Protein AF-A0A356KJ25-F1 (afdb_monomer_lite)

Foldseek 3Di:
DDDDDPPPVVVVVVVVVVVVVVVVVDDDDDDDDDDDDDDDPPPDPVVVLVVVLVVLLVVLVVLLVVLVVVLVVLLVVLQVCLVPPPDPVVCSVVSNVVSNVVSVVSNVVSVVVSVVSVVVSVVVVVVVVVVVVVVVVVVVVVVVVVVVVVVD

Secondary structure (DSSP, 8-state):
-PPPP---HHHHHHHHHHHHHHHH-------------PPP---SHHHHHHHHHHHHHHHHHHHHHHHHHHHHHHHHHHHHHHHHS---TTHHHHHHHHHHHHHHHHHHHHHHHHHHHHHHHHHHHHHHHHHHHHHHHHHHHHHHHHHHHTT-

Radius of gyration: 28.83 Å; chains: 1; bounding box: 60×36×88 Å

Structure (mmCIF, N/CA/C/O backbone):
data_AF-A0A356KJ25-F1
#
_entry.id   AF-A0A356KJ25-F1
#
loop_
_atom_site.group_PDB
_atom_site.id
_atom_site.type_symbol
_atom_site.label_atom_id
_atom_site.label_alt_id
_atom_site.label_comp_id
_atom_site.label_asym_id
_atom_site.label_entity_id
_atom_site.label_seq_id
_atom_site.pdbx_PDB_ins_code
_atom_site.Cartn_x
_atom_site.Cartn_y
_atom_site.Cartn_z
_atom_site.occupancy
_atom_site.B_iso_or_equiv
_atom_site.auth_seq_id
_atom_site.auth_comp_id
_atom_site.auth_asym_id
_atom_site.auth_atom_id
_atom_site.pdbx_PDB_model_num
ATOM 1 N N . MET A 1 1 ? -23.097 24.209 -6.691 1.00 39.31 1 MET A N 1
ATOM 2 C CA . MET A 1 1 ? -22.924 22.743 -6.696 1.00 39.31 1 MET A CA 1
ATOM 3 C C . MET A 1 1 ? -22.414 22.361 -8.077 1.00 39.31 1 MET A C 1
ATOM 5 O O . MET A 1 1 ? -23.190 22.430 -9.017 1.00 39.31 1 MET A O 1
ATOM 9 N N . LEU A 1 2 ? -21.109 22.105 -8.223 1.00 50.09 2 LEU A N 1
ATOM 10 C CA . LEU A 1 2 ? -20.539 21.584 -9.469 1.00 50.09 2 LEU A CA 1
ATOM 11 C C . LEU A 1 2 ? -20.652 20.058 -9.429 1.00 50.09 2 LEU A C 1
ATOM 13 O O . LEU A 1 2 ? -20.080 19.427 -8.544 1.00 50.09 2 LEU A O 1
ATOM 17 N N . VAL A 1 3 ? -21.432 19.500 -10.349 1.00 51.94 3 VAL A N 1
ATOM 18 C CA . VAL A 1 3 ? -21.552 18.056 -10.569 1.00 51.94 3 VAL A CA 1
ATOM 19 C C . VAL A 1 3 ? -20.304 17.613 -11.347 1.00 51.94 3 VAL A C 1
ATOM 21 O O . VAL A 1 3 ? -20.049 18.184 -12.409 1.00 51.94 3 VAL A O 1
ATOM 24 N N . PRO A 1 4 ? -19.479 16.685 -10.829 1.00 58.31 4 PRO A N 1
ATOM 25 C CA . PRO A 1 4 ? -18.339 16.164 -11.576 1.00 58.31 4 PRO A CA 1
ATOM 26 C C . PRO A 1 4 ? -18.836 15.340 -12.777 1.00 58.31 4 PRO A C 1
ATOM 28 O O . PRO A 1 4 ? -19.841 14.641 -12.641 1.00 58.31 4 PRO A O 1
ATOM 31 N N . PRO A 1 5 ? -18.176 15.420 -13.947 1.00 62.47 5 PRO A N 1
ATOM 32 C CA . PRO A 1 5 ? -18.555 14.616 -15.100 1.00 62.47 5 PRO A CA 1
ATOM 33 C C . PRO A 1 5 ? -18.305 13.139 -14.785 1.00 62.47 5 PRO A C 1
ATOM 35 O O . PRO A 1 5 ? -17.181 12.754 -14.459 1.00 62.47 5 PRO A O 1
ATOM 38 N N . GLU A 1 6 ? -19.359 12.327 -14.859 1.00 61.47 6 GLU A N 1
ATOM 39 C CA . GLU A 1 6 ? -19.251 10.870 -14.902 1.00 61.47 6 GLU A CA 1
ATOM 40 C C . GLU A 1 6 ? -18.436 10.516 -16.147 1.00 61.47 6 GLU A C 1
ATOM 42 O O . GLU A 1 6 ? -18.896 10.657 -17.279 1.00 61.47 6 GLU A O 1
ATOM 47 N N . ILE A 1 7 ? -17.172 10.155 -15.935 1.00 63.75 7 ILE A N 1
ATOM 48 C CA . ILE A 1 7 ? -16.336 9.596 -16.990 1.00 63.75 7 ILE A CA 1
ATOM 49 C C . ILE A 1 7 ? -16.891 8.201 -17.245 1.00 63.75 7 ILE A C 1
ATOM 51 O O . ILE A 1 7 ? -16.804 7.324 -16.387 1.00 63.75 7 ILE A O 1
ATOM 55 N N . ASP A 1 8 ? -17.515 8.052 -18.406 1.00 67.06 8 ASP A N 1
ATOM 56 C CA . ASP A 1 8 ? -18.241 6.867 -18.836 1.00 67.06 8 ASP A CA 1
ATOM 57 C C . ASP A 1 8 ? -17.265 5.677 -18.898 1.00 67.06 8 ASP A C 1
ATOM 59 O O . ASP A 1 8 ? -16.449 5.545 -19.816 1.00 67.06 8 ASP A O 1
ATOM 63 N N . GLU A 1 9 ? -17.285 4.814 -17.876 1.00 73.12 9 GLU A N 1
ATOM 64 C CA . GLU A 1 9 ? -16.344 3.690 -17.728 1.00 73.12 9 GLU A CA 1
ATOM 65 C C . GLU A 1 9 ? -16.348 2.773 -18.966 1.00 73.12 9 GLU A C 1
ATOM 67 O O . GLU A 1 9 ? -15.321 2.191 -19.328 1.00 73.12 9 GLU A O 1
ATOM 72 N N . GLN A 1 10 ? -17.473 2.737 -19.690 1.00 71.25 10 GLN A N 1
ATOM 73 C CA . GLN A 1 10 ? -17.619 2.007 -20.948 1.00 71.25 10 GLN A CA 1
ATOM 74 C C . GLN A 1 10 ? -16.719 2.523 -22.076 1.00 71.25 10 GLN A C 1
ATOM 76 O O . GLN A 1 10 ? -16.320 1.744 -22.947 1.00 71.25 10 GLN A O 1
ATOM 81 N N . GLU A 1 11 ? -16.402 3.816 -22.106 1.00 76.44 11 GLU A N 1
ATOM 82 C CA . GLU A 1 11 ? -15.577 4.402 -23.161 1.00 76.44 11 GLU A CA 1
ATOM 83 C C . GLU A 1 11 ? -14.102 4.034 -22.956 1.00 76.44 11 GLU A C 1
ATOM 85 O O . GLU A 1 11 ? -13.435 3.559 -23.881 1.00 76.44 11 GLU A O 1
ATOM 90 N N . THR A 1 12 ? -13.650 4.076 -21.701 1.00 77.06 12 THR A N 1
ATOM 91 C CA . THR A 1 12 ? -12.308 3.638 -21.287 1.00 77.06 12 THR A CA 1
ATOM 92 C C . THR A 1 12 ? -12.057 2.163 -21.617 1.00 77.06 12 THR A C 1
ATOM 94 O O . THR A 1 12 ? -10.970 1.769 -22.052 1.00 77.06 12 THR A O 1
ATOM 97 N N . GLU A 1 13 ? -13.076 1.318 -21.451 1.00 79.88 13 GLU A N 1
ATOM 98 C CA . GLU A 1 13 ? -12.958 -0.117 -21.699 1.00 79.88 13 GLU A CA 1
ATOM 99 C C . GLU A 1 13 ? -12.908 -0.450 -23.201 1.00 79.88 13 GLU A C 1
ATOM 101 O O . GLU A 1 13 ? -12.152 -1.333 -23.628 1.00 79.88 13 GLU A O 1
ATOM 106 N N . ARG A 1 14 ? -13.616 0.328 -24.032 1.00 78.88 14 ARG A N 1
ATOM 107 C CA . ARG A 1 14 ? -13.538 0.239 -25.500 1.00 78.88 14 ARG A CA 1
ATOM 108 C C . ARG A 1 14 ? -12.171 0.658 -26.030 1.00 78.88 14 ARG A C 1
ATOM 110 O O . ARG A 1 14 ? -11.637 -0.007 -26.922 1.00 78.88 14 ARG A O 1
ATOM 117 N N . GLU A 1 15 ? -11.580 1.719 -25.490 1.00 78.25 15 GLU A N 1
ATOM 118 C CA . GLU A 1 15 ? -10.228 2.140 -25.876 1.00 78.25 15 GLU A CA 1
ATOM 119 C C . GLU A 1 15 ? -9.181 1.096 -25.495 1.00 78.25 15 GLU A C 1
ATOM 121 O O . GLU A 1 15 ? -8.319 0.749 -26.308 1.00 78.25 15 GLU A O 1
ATOM 126 N N . ARG A 1 16 ? -9.315 0.495 -24.309 1.00 77.06 16 ARG A N 1
ATOM 127 C CA . ARG A 1 16 ? -8.430 -0.582 -23.859 1.00 77.06 16 ARG A CA 1
ATOM 128 C C . ARG A 1 16 ? -8.490 -1.799 -24.783 1.00 77.06 16 ARG A C 1
ATOM 130 O O . ARG A 1 16 ? -7.448 -2.357 -25.128 1.00 77.06 16 ARG A O 1
ATOM 137 N N . GLN A 1 17 ? -9.681 -2.194 -25.231 1.00 83.00 17 GLN A N 1
ATOM 138 C CA . GLN A 1 17 ? -9.839 -3.300 -26.182 1.00 83.00 17 GLN A CA 1
ATOM 139 C C . GLN A 1 17 ? -9.248 -2.978 -27.561 1.00 83.00 17 GLN A C 1
ATOM 141 O O . GLN A 1 17 ? -8.592 -3.836 -28.160 1.00 83.00 17 GLN A O 1
ATOM 146 N N . ARG A 1 18 ? -9.403 -1.741 -28.055 1.00 79.00 18 ARG A N 1
ATOM 147 C CA . ARG A 1 18 ? -8.758 -1.301 -29.305 1.00 79.00 18 ARG A CA 1
ATOM 148 C C . ARG A 1 18 ? -7.238 -1.335 -29.192 1.00 79.00 18 ARG A C 1
ATOM 150 O O . ARG A 1 18 ? -6.577 -1.828 -30.102 1.00 79.00 18 ARG A O 1
ATOM 157 N N . PHE A 1 19 ? -6.692 -0.884 -28.067 1.00 73.75 19 PHE A N 1
ATOM 158 C CA . PHE A 1 19 ? -5.251 -0.871 -27.831 1.00 73.75 19 PHE A CA 1
ATOM 159 C C . PHE A 1 19 ? -4.667 -2.289 -27.743 1.00 73.75 19 PHE A C 1
ATOM 161 O O . PHE A 1 19 ? -3.650 -2.586 -28.366 1.00 73.75 19 PHE A O 1
ATOM 168 N N . LEU A 1 20 ? -5.352 -3.208 -27.056 1.00 78.19 20 LEU A N 1
ATOM 169 C CA . LEU A 1 20 ? -4.957 -4.621 -26.996 1.00 78.19 20 LEU A CA 1
ATOM 170 C C . LEU A 1 20 ? -5.038 -5.314 -28.363 1.00 78.19 20 LEU A C 1
ATOM 172 O O . LEU A 1 20 ? -4.188 -6.141 -28.685 1.00 78.19 20 LEU A O 1
ATOM 176 N N . THR A 1 21 ? -6.017 -4.941 -29.188 1.00 76.06 21 THR A N 1
ATOM 177 C CA . THR A 1 21 ? -6.153 -5.453 -30.560 1.00 76.06 21 THR A CA 1
ATOM 178 C C . THR A 1 21 ? -5.071 -4.890 -31.488 1.00 76.06 21 THR A C 1
ATOM 180 O O . THR A 1 21 ? -4.572 -5.593 -32.364 1.00 76.06 21 THR A O 1
ATOM 183 N N . ALA A 1 22 ? -4.652 -3.638 -31.286 1.00 72.38 22 ALA A N 1
ATOM 184 C CA . ALA A 1 22 ? -3.522 -3.054 -32.006 1.00 72.38 22 ALA A CA 1
ATOM 185 C C . ALA A 1 22 ? -2.190 -3.724 -31.623 1.00 72.38 22 ALA A C 1
ATOM 187 O O . ALA A 1 22 ? -1.357 -3.968 -32.491 1.00 72.38 22 ALA A O 1
ATOM 188 N N . LEU A 1 23 ? -2.017 -4.090 -30.348 1.00 67.38 23 LEU A N 1
ATOM 189 C CA . LEU A 1 23 ? -0.840 -4.818 -29.863 1.00 67.38 23 LEU A CA 1
ATOM 190 C C . LEU A 1 23 ? -0.794 -6.279 -30.336 1.00 67.38 23 LEU A C 1
ATOM 192 O O . LEU A 1 23 ? 0.290 -6.805 -30.588 1.00 67.38 23 LEU A O 1
ATOM 196 N N . SER A 1 24 ? -1.945 -6.946 -30.471 1.00 67.50 24 SER A N 1
ATOM 197 C CA . SER A 1 24 ? -2.007 -8.322 -30.982 1.00 67.50 24 SER A CA 1
ATOM 198 C C . SER A 1 24 ? -1.807 -8.399 -32.497 1.00 67.50 24 SER A C 1
ATOM 200 O O . SER A 1 24 ? -1.332 -9.416 -33.004 1.00 67.50 24 SER A O 1
ATOM 202 N N . ARG A 1 25 ? -2.066 -7.305 -33.225 1.00 52.47 25 ARG A N 1
ATOM 203 C CA . ARG A 1 25 ? -1.749 -7.148 -34.650 1.00 52.47 25 ARG A CA 1
ATOM 204 C C . ARG A 1 25 ? -0.270 -6.796 -34.855 1.00 52.47 25 ARG A C 1
ATOM 206 O O . ARG A 1 25 ? 0.075 -5.823 -35.518 1.00 52.47 25 ARG A O 1
ATOM 213 N N . ARG A 1 26 ? 0.620 -7.615 -34.291 1.00 46.41 26 ARG A N 1
ATOM 214 C CA . ARG A 1 26 ? 2.051 -7.609 -34.612 1.00 46.41 26 ARG A CA 1
ATOM 215 C C . ARG A 1 26 ? 2.204 -7.949 -36.105 1.00 46.41 26 ARG A C 1
ATOM 217 O O . ARG A 1 26 ? 1.702 -8.991 -36.527 1.00 46.41 26 ARG A O 1
ATOM 224 N N . PRO A 1 27 ? 2.865 -7.111 -36.921 1.00 47.78 27 PRO A N 1
ATOM 225 C CA . PRO A 1 27 ? 3.098 -7.425 -38.321 1.00 47.78 27 PRO A CA 1
ATOM 226 C C . PRO A 1 27 ? 4.141 -8.541 -38.380 1.00 47.78 27 PRO A C 1
ATOM 228 O O . PRO A 1 27 ? 5.297 -8.355 -38.008 1.00 47.78 27 PRO A O 1
ATOM 231 N N . GLY A 1 28 ? 3.719 -9.731 -38.788 1.00 50.09 28 GLY A N 1
ATOM 232 C CA . GLY A 1 28 ? 4.611 -10.873 -38.884 1.00 50.09 28 GLY A CA 1
ATOM 233 C C . GLY A 1 28 ? 4.022 -11.974 -39.742 1.00 50.09 28 GLY A C 1
ATOM 234 O O . GLY A 1 28 ? 3.369 -12.858 -39.210 1.00 50.09 28 GLY A O 1
ATOM 235 N N . SER A 1 29 ? 4.262 -11.898 -41.053 1.00 49.00 29 SER A N 1
ATOM 236 C CA . SER A 1 29 ? 4.807 -12.996 -41.872 1.00 49.00 29 SER A CA 1
ATOM 237 C C . SER A 1 29 ? 4.527 -12.716 -43.350 1.00 49.00 29 SER A C 1
ATOM 239 O O . SER A 1 29 ? 3.445 -13.002 -43.859 1.00 49.00 29 SER A O 1
ATOM 241 N N . GLY A 1 30 ? 5.507 -12.151 -44.049 1.00 41.56 30 GLY A N 1
ATOM 242 C CA . GLY A 1 30 ? 5.408 -11.902 -45.481 1.00 41.56 30 GLY A CA 1
ATOM 243 C C . GLY A 1 30 ? 6.774 -11.668 -46.105 1.00 41.56 30 GLY A C 1
ATOM 244 O O . GLY A 1 30 ? 7.115 -10.530 -46.368 1.00 41.56 30 GLY A O 1
ATOM 245 N N . GLY A 1 31 ? 7.523 -12.755 -46.306 1.00 44.91 31 GLY A N 1
ATOM 246 C CA . GLY A 1 31 ? 8.388 -12.950 -47.475 1.00 44.91 31 GLY A CA 1
ATOM 247 C C . GLY A 1 31 ? 9.667 -12.115 -47.642 1.00 44.91 31 GLY A C 1
ATOM 248 O O . GLY A 1 31 ? 9.620 -10.933 -47.941 1.00 44.91 31 GLY A O 1
ATOM 249 N N . SER A 1 32 ? 10.782 -12.855 -47.632 1.00 44.38 32 SER A N 1
ATOM 250 C CA . SER A 1 32 ? 12.012 -12.699 -48.434 1.00 44.38 32 SER A CA 1
ATOM 251 C C . SER A 1 32 ? 13.025 -11.578 -48.148 1.00 44.38 32 SER A C 1
ATOM 253 O O . SER A 1 32 ? 12.829 -10.432 -48.525 1.00 44.38 32 SER A O 1
ATOM 255 N N . SER A 1 33 ? 14.188 -12.063 -47.691 1.00 48.38 33 SER A N 1
ATOM 256 C CA . SER A 1 33 ? 15.553 -11.719 -48.120 1.00 48.38 33 SER A CA 1
ATOM 257 C C . SER A 1 33 ? 16.242 -10.442 -47.626 1.00 48.38 33 SER A C 1
ATOM 259 O O . SER A 1 33 ? 15.684 -9.358 -47.602 1.00 48.38 33 SER A O 1
ATOM 261 N N . GLU A 1 34 ? 17.534 -10.664 -47.354 1.00 42.41 34 GLU A N 1
ATOM 262 C CA . GLU A 1 34 ? 18.659 -9.732 -47.203 1.00 42.41 34 GLU A CA 1
ATOM 263 C C . GLU A 1 34 ? 18.997 -9.185 -45.803 1.00 42.41 34 GLU A C 1
ATOM 265 O O . GLU A 1 34 ? 18.287 -8.404 -45.186 1.00 42.41 34 GLU A O 1
ATOM 270 N N . SER A 1 35 ? 20.150 -9.684 -45.336 1.00 59.12 35 SER A N 1
ATOM 271 C CA . SER A 1 35 ? 21.166 -9.084 -44.467 1.00 59.12 35 SER A CA 1
ATOM 272 C C . SER A 1 35 ? 20.789 -7.902 -43.571 1.00 59.12 35 SER A C 1
ATOM 274 O O . SER A 1 35 ? 20.516 -6.802 -44.044 1.00 59.12 35 SER A O 1
ATOM 276 N N . GLY A 1 36 ? 21.053 -8.079 -42.278 1.00 49.16 36 GLY A N 1
ATOM 277 C CA . GLY A 1 36 ? 21.393 -6.969 -41.395 1.00 49.16 36 GLY A CA 1
ATOM 278 C C . GLY A 1 36 ? 20.557 -6.931 -40.128 1.00 49.16 36 GLY A C 1
ATOM 279 O O . GLY A 1 36 ? 19.339 -6.829 -40.178 1.00 49.16 36 GLY A O 1
ATOM 280 N N . TRP A 1 37 ? 21.262 -6.950 -38.996 1.00 42.72 37 TRP A N 1
ATOM 281 C CA . TRP A 1 37 ? 20.777 -6.531 -37.683 1.00 42.72 37 TRP A CA 1
ATOM 282 C C . TRP A 1 37 ? 19.682 -7.387 -37.026 1.00 42.72 37 TRP A C 1
ATOM 284 O O . TRP A 1 37 ? 18.484 -7.131 -37.114 1.00 42.72 37 TRP A O 1
ATOM 294 N N . GLN A 1 38 ? 20.130 -8.357 -36.224 1.00 40.94 38 GLN A N 1
ATOM 295 C CA . GLN A 1 38 ? 19.385 -8.771 -35.035 1.00 40.94 38 GLN A CA 1
ATOM 296 C C . GLN A 1 38 ? 19.600 -7.707 -33.946 1.00 40.94 38 GLN A C 1
ATOM 298 O O . GLN A 1 38 ? 20.747 -7.518 -33.538 1.00 40.94 38 GLN A O 1
ATOM 303 N N . PRO A 1 39 ? 18.560 -7.010 -33.450 1.00 50.88 39 PRO A N 1
ATOM 304 C CA . PRO A 1 39 ? 18.715 -6.219 -32.239 1.00 50.88 39 PRO A CA 1
ATOM 305 C C . PRO A 1 39 ? 18.967 -7.165 -31.051 1.00 50.88 39 PRO A C 1
ATOM 307 O O . PRO A 1 39 ? 18.355 -8.240 -30.984 1.00 50.88 39 PRO A O 1
ATOM 310 N N . PRO A 1 40 ? 19.852 -6.800 -30.109 1.00 46.50 40 PRO A N 1
ATOM 311 C CA . PRO A 1 40 ? 20.097 -7.604 -28.927 1.00 46.50 40 PRO A CA 1
ATOM 312 C C . PRO A 1 40 ? 18.827 -7.643 -28.076 1.00 46.50 40 PRO A C 1
ATOM 314 O O . PRO A 1 40 ? 18.236 -6.622 -27.729 1.00 46.50 40 PRO A O 1
ATOM 317 N N . ILE A 1 41 ? 18.393 -8.855 -27.744 1.00 48.19 41 ILE A N 1
ATOM 318 C CA . ILE A 1 41 ? 17.321 -9.106 -26.784 1.00 48.19 41 ILE A CA 1
ATOM 319 C C . ILE A 1 41 ? 17.889 -8.805 -25.386 1.00 48.19 41 ILE A C 1
ATOM 321 O O . ILE A 1 41 ? 18.278 -9.704 -24.644 1.00 48.19 41 ILE A O 1
ATOM 325 N N . GLU A 1 42 ? 17.949 -7.524 -25.018 1.00 48.81 42 GLU A N 1
ATOM 326 C CA . GLU A 1 42 ? 18.158 -7.059 -23.641 1.00 48.81 42 GLU A CA 1
ATOM 327 C C . GLU A 1 42 ? 16.872 -7.273 -22.827 1.00 48.81 42 GLU A C 1
ATOM 329 O O . GLU A 1 42 ? 16.137 -6.352 -22.482 1.00 48.81 42 GLU A O 1
ATOM 334 N N . VAL A 1 43 ? 16.545 -8.532 -22.536 1.00 51.22 43 VAL A N 1
ATOM 335 C CA . VAL A 1 43 ? 15.345 -8.893 -21.764 1.00 51.22 43 VAL A CA 1
ATOM 336 C C . VAL A 1 43 ? 15.738 -9.769 -20.586 1.00 51.22 43 VAL A C 1
ATOM 338 O O . VAL A 1 43 ? 15.324 -10.913 -20.514 1.00 51.22 43 VAL A O 1
ATOM 341 N N . HIS A 1 44 ? 16.562 -9.277 -19.657 1.00 51.62 44 HIS A N 1
ATOM 342 C CA . HIS A 1 44 ? 16.817 -10.018 -18.405 1.00 51.62 44 HIS A CA 1
ATOM 343 C C . HIS A 1 44 ? 16.844 -9.154 -17.135 1.00 51.62 44 HIS A C 1
ATOM 345 O O . HIS A 1 44 ? 16.508 -9.653 -16.063 1.00 51.62 44 HIS A O 1
ATOM 351 N N . GLY A 1 45 ? 17.097 -7.843 -17.225 1.00 50.75 45 GLY A N 1
ATOM 352 C CA . GLY A 1 45 ? 16.977 -6.953 -16.063 1.00 50.75 45 GLY A CA 1
ATOM 353 C C . GLY A 1 45 ? 15.521 -6.615 -15.710 1.00 50.75 45 GLY A C 1
ATOM 354 O O . GLY A 1 45 ? 15.148 -6.586 -14.532 1.00 50.75 45 GLY A O 1
ATOM 355 N N . GLY A 1 46 ? 14.688 -6.328 -16.719 1.00 55.69 46 GLY A N 1
ATOM 356 C CA . GLY A 1 46 ? 13.300 -5.858 -16.569 1.00 55.69 46 GLY A CA 1
ATOM 357 C C . GLY A 1 46 ? 12.424 -6.794 -15.736 1.00 55.69 46 GLY A C 1
ATOM 358 O O . GLY A 1 46 ? 11.722 -6.370 -14.817 1.00 55.69 46 GLY A O 1
ATOM 359 N N . HIS A 1 47 ? 12.543 -8.093 -16.012 1.00 54.62 47 HIS A N 1
ATOM 360 C CA . HIS A 1 47 ? 11.704 -9.136 -15.430 1.00 54.62 47 HIS A CA 1
ATOM 361 C C . HIS A 1 47 ? 11.932 -9.357 -13.930 1.00 54.62 47 HIS A C 1
ATOM 363 O O . HIS A 1 47 ? 10.970 -9.644 -13.220 1.00 54.62 47 HIS A O 1
ATOM 369 N N . LEU A 1 48 ? 13.163 -9.194 -13.429 1.00 55.12 48 LEU A N 1
ATOM 370 C CA . LEU A 1 48 ? 13.477 -9.385 -12.008 1.00 55.12 48 LEU A CA 1
ATOM 371 C C . LEU A 1 48 ? 12.895 -8.275 -11.127 1.00 55.12 48 LEU A C 1
ATOM 373 O O . LEU A 1 48 ? 12.324 -8.581 -10.084 1.00 55.12 48 LEU A O 1
ATOM 377 N N . ALA A 1 49 ? 12.952 -7.010 -11.559 1.00 56.56 49 ALA A N 1
ATOM 378 C CA . ALA A 1 49 ? 12.318 -5.929 -10.796 1.00 56.56 49 ALA A CA 1
ATOM 379 C C . ALA A 1 49 ? 10.789 -5.970 -10.906 1.00 56.56 49 ALA A C 1
ATOM 381 O O . ALA A 1 49 ? 10.115 -5.730 -9.915 1.00 56.56 49 ALA A O 1
ATOM 382 N N . LEU A 1 50 ? 10.231 -6.376 -12.056 1.00 56.12 50 LEU A N 1
ATOM 383 C CA . LEU A 1 50 ? 8.788 -6.618 -12.182 1.00 56.12 50 LEU A CA 1
ATOM 384 C C . LEU A 1 50 ? 8.315 -7.772 -11.282 1.00 56.12 50 LEU A C 1
ATOM 386 O O . LEU A 1 50 ? 7.247 -7.685 -10.680 1.00 56.12 50 LEU A O 1
ATOM 390 N N . LEU A 1 51 ? 9.109 -8.841 -11.140 1.00 59.72 51 LEU A N 1
ATOM 391 C CA . LEU A 1 51 ? 8.839 -9.931 -10.195 1.00 59.72 51 LEU A CA 1
ATOM 392 C C . LEU A 1 51 ? 8.987 -9.481 -8.734 1.00 59.72 51 LEU A C 1
ATOM 394 O O . LEU A 1 51 ? 8.155 -9.858 -7.907 1.00 59.72 51 LEU A O 1
ATOM 398 N N . ALA A 1 52 ? 9.990 -8.657 -8.422 1.00 58.44 52 ALA A N 1
ATOM 399 C CA . ALA A 1 52 ? 10.190 -8.091 -7.090 1.00 58.44 52 ALA A CA 1
ATOM 400 C C . ALA A 1 52 ? 9.056 -7.125 -6.705 1.00 58.44 52 ALA A C 1
ATOM 402 O O . ALA A 1 52 ? 8.495 -7.258 -5.621 1.00 58.44 52 ALA A O 1
ATOM 403 N N . ALA A 1 53 ? 8.643 -6.237 -7.612 1.00 58.03 53 ALA A N 1
ATOM 404 C CA . ALA A 1 53 ? 7.530 -5.306 -7.425 1.00 58.03 53 ALA A CA 1
ATOM 405 C C . ALA A 1 53 ? 6.191 -6.041 -7.253 1.00 58.03 53 ALA A C 1
ATOM 407 O O . ALA A 1 53 ? 5.390 -5.698 -6.381 1.00 58.03 53 ALA A O 1
ATOM 408 N N . ARG A 1 54 ? 5.962 -7.115 -8.025 1.00 61.16 54 ARG A N 1
ATOM 409 C CA . ARG A 1 54 ? 4.755 -7.945 -7.894 1.00 61.16 54 ARG A CA 1
ATOM 410 C C . ARG A 1 54 ? 4.720 -8.690 -6.557 1.00 61.16 54 ARG A C 1
ATOM 412 O O . ARG A 1 54 ? 3.690 -8.681 -5.894 1.00 61.16 54 ARG A O 1
ATOM 419 N N . ARG A 1 55 ? 5.857 -9.241 -6.113 1.00 61.38 55 ARG A N 1
ATOM 420 C CA . ARG A 1 55 ? 5.999 -9.865 -4.784 1.00 61.38 55 ARG A CA 1
ATOM 421 C C . ARG A 1 55 ? 5.819 -8.854 -3.646 1.00 61.38 55 ARG A C 1
ATOM 423 O O . ARG A 1 55 ? 5.179 -9.188 -2.654 1.00 61.38 55 ARG A O 1
ATOM 430 N N . LEU A 1 56 ? 6.329 -7.628 -3.784 1.00 61.38 56 LEU A N 1
ATOM 431 C CA . LEU A 1 56 ? 6.185 -6.569 -2.775 1.00 61.38 56 LEU A CA 1
ATOM 432 C C . LEU A 1 56 ? 4.724 -6.142 -2.580 1.00 61.38 56 LEU A C 1
ATOM 434 O O . LEU A 1 56 ? 4.297 -5.888 -1.454 1.00 61.38 56 LEU A O 1
ATOM 438 N N . LYS A 1 57 ? 3.949 -6.096 -3.668 1.00 64.06 57 LYS A N 1
ATOM 439 C CA . LYS A 1 57 ? 2.518 -5.775 -3.627 1.00 64.06 57 LYS A CA 1
ATOM 440 C C . LYS A 1 57 ? 1.700 -6.847 -2.906 1.00 64.06 57 LYS A C 1
ATOM 442 O O . LYS A 1 57 ? 0.783 -6.506 -2.168 1.00 64.06 57 LYS A O 1
ATOM 447 N N . ASP A 1 58 ? 2.046 -8.118 -3.084 1.00 68.88 58 ASP A N 1
ATOM 448 C CA . ASP A 1 58 ? 1.383 -9.201 -2.355 1.00 68.88 58 ASP A CA 1
ATOM 449 C C . ASP A 1 58 ? 1.726 -9.129 -0.857 1.00 68.88 58 ASP A C 1
ATOM 451 O O . ASP A 1 58 ? 0.846 -9.234 -0.004 1.00 68.88 58 ASP A O 1
ATOM 455 N N . ILE A 1 59 ? 2.991 -8.847 -0.521 1.00 68.62 59 ILE A N 1
ATOM 456 C CA . ILE A 1 59 ? 3.468 -8.737 0.867 1.00 68.62 59 ILE A CA 1
ATOM 457 C C . ILE A 1 59 ? 2.765 -7.610 1.638 1.00 68.62 59 ILE A C 1
ATOM 459 O O . ILE A 1 59 ? 2.429 -7.801 2.808 1.00 68.62 59 ILE A O 1
ATOM 463 N N . SER A 1 60 ? 2.490 -6.462 1.012 1.00 66.69 60 SER A N 1
ATOM 464 C CA . SER A 1 60 ? 1.791 -5.358 1.688 1.00 66.69 60 SER A CA 1
ATOM 465 C C . SER A 1 60 ? 0.335 -5.695 2.026 1.00 66.69 60 SER A C 1
ATOM 467 O O . SER A 1 60 ? -0.145 -5.331 3.100 1.00 66.69 60 SER A O 1
ATOM 469 N N . VAL A 1 61 ? -0.349 -6.469 1.175 1.00 70.38 61 VAL A N 1
ATOM 470 C CA . VAL A 1 61 ? -1.708 -6.967 1.446 1.00 70.38 61 VAL A CA 1
ATOM 471 C C . VAL A 1 61 ? -1.703 -7.972 2.599 1.00 70.38 61 VAL A C 1
ATOM 473 O O . VAL A 1 61 ? -2.544 -7.873 3.493 1.00 70.38 61 VAL A O 1
ATOM 476 N N . TYR A 1 62 ? -0.738 -8.896 2.632 1.00 69.25 62 TYR A N 1
ATOM 477 C CA . TYR A 1 62 ? -0.606 -9.842 3.744 1.00 69.25 62 TYR A CA 1
ATOM 478 C C . TYR A 1 62 ? -0.269 -9.146 5.066 1.00 69.25 62 TYR A C 1
ATOM 480 O O . TYR A 1 62 ? -0.826 -9.515 6.096 1.00 69.25 62 TYR A O 1
ATOM 488 N N . LEU A 1 63 ? 0.580 -8.114 5.050 1.00 69.94 63 LEU A N 1
ATOM 489 C CA . LEU A 1 63 ? 0.893 -7.315 6.239 1.00 69.94 63 LEU A CA 1
ATOM 490 C C . LEU A 1 63 ? -0.320 -6.530 6.743 1.00 69.94 63 LEU A C 1
ATOM 492 O O . LEU A 1 63 ? -0.553 -6.489 7.948 1.00 69.94 63 LEU A O 1
ATOM 496 N N . LEU A 1 64 ? -1.121 -5.954 5.842 1.00 72.94 64 LEU A N 1
ATOM 497 C CA . LEU A 1 64 ? -2.360 -5.267 6.208 1.00 72.94 64 LEU A CA 1
ATOM 498 C C . LEU A 1 64 ? -3.370 -6.240 6.831 1.00 72.94 64 LEU A C 1
ATOM 500 O O . LEU A 1 64 ? -3.952 -5.950 7.876 1.00 72.94 64 LEU A O 1
ATOM 504 N N . PHE A 1 65 ? -3.550 -7.409 6.213 1.00 74.62 65 PHE A N 1
ATOM 505 C CA . PHE A 1 65 ? -4.430 -8.460 6.721 1.00 74.62 65 PHE A CA 1
ATOM 506 C C . PHE A 1 65 ? -3.955 -8.995 8.079 1.00 74.62 65 PHE A C 1
ATOM 508 O O . PHE A 1 65 ? -4.756 -9.174 8.995 1.00 74.62 65 PHE A O 1
ATOM 515 N N . PHE A 1 66 ? -2.644 -9.184 8.243 1.00 74.62 66 PHE A N 1
ATOM 516 C CA . PHE A 1 66 ? -2.038 -9.595 9.506 1.00 74.62 66 PHE A CA 1
ATOM 517 C C . PHE A 1 66 ? -2.216 -8.533 10.597 1.00 74.62 66 PHE A C 1
ATOM 519 O O . PHE A 1 66 ? -2.620 -8.870 11.705 1.00 74.62 66 PHE A O 1
ATOM 526 N N . ALA A 1 67 ? -1.993 -7.253 10.288 1.00 75.19 67 ALA A N 1
ATOM 527 C CA . ALA A 1 67 ? -2.211 -6.151 11.225 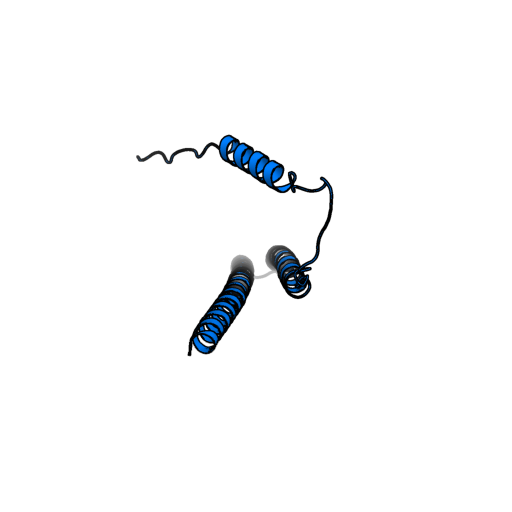1.00 75.19 67 ALA A CA 1
ATOM 528 C C . ALA A 1 67 ? -3.681 -6.047 11.657 1.00 75.19 67 ALA A C 1
ATOM 530 O O . ALA A 1 67 ? -3.967 -5.826 12.832 1.00 75.19 67 ALA A O 1
ATOM 531 N N . PHE A 1 68 ? -4.613 -6.259 10.725 1.00 74.62 68 PHE A N 1
ATOM 532 C CA . PHE A 1 68 ? -6.043 -6.305 11.014 1.00 74.62 68 PHE A CA 1
ATOM 533 C C . PHE A 1 68 ? -6.402 -7.464 11.955 1.00 74.62 68 PHE A C 1
ATOM 535 O O . PHE A 1 68 ? -7.081 -7.252 12.959 1.00 74.62 68 PHE A O 1
ATOM 542 N N . LEU A 1 69 ? -5.890 -8.671 11.689 1.00 76.62 69 LEU A N 1
ATOM 543 C CA . LEU A 1 69 ? -6.052 -9.815 12.590 1.00 76.62 69 LEU A CA 1
ATOM 544 C C . LEU A 1 69 ? -5.454 -9.542 13.972 1.00 76.62 69 LEU A C 1
ATOM 546 O O . LEU A 1 69 ? -6.077 -9.872 14.979 1.00 76.62 69 LEU A O 1
ATOM 550 N N . LEU A 1 70 ? -4.281 -8.911 14.032 1.00 78.94 70 LEU A N 1
ATOM 551 C CA . LEU A 1 70 ? -3.614 -8.580 15.288 1.00 78.94 70 LEU A CA 1
ATOM 552 C C . LEU A 1 70 ? -4.418 -7.562 16.108 1.00 78.94 70 LEU A C 1
ATOM 554 O O . LEU A 1 70 ? -4.518 -7.707 17.322 1.00 78.94 70 LEU A O 1
ATOM 558 N N . ALA A 1 71 ? -5.026 -6.569 15.453 1.00 74.25 71 ALA A N 1
ATOM 559 C CA . ALA A 1 71 ? -5.887 -5.580 16.098 1.00 74.25 71 ALA A CA 1
ATOM 560 C C . ALA A 1 71 ? -7.183 -6.207 16.639 1.00 74.25 71 ALA A C 1
ATOM 562 O O . ALA A 1 71 ? -7.589 -5.913 17.764 1.00 74.25 71 ALA A O 1
ATOM 563 N N . ILE A 1 72 ? -7.812 -7.111 15.876 1.00 76.50 72 ILE A N 1
ATOM 564 C CA . ILE A 1 72 ? -8.971 -7.880 16.357 1.00 76.50 72 ILE A CA 1
ATOM 565 C C . ILE A 1 72 ? -8.571 -8.732 17.558 1.00 76.50 72 ILE A C 1
ATOM 567 O O . ILE A 1 72 ? -9.279 -8.750 18.563 1.00 76.50 72 ILE A O 1
ATOM 571 N N . LEU A 1 73 ? -7.426 -9.413 17.474 1.00 79.69 73 LEU A N 1
ATOM 572 C CA . LEU A 1 73 ? -6.944 -10.268 18.547 1.00 79.69 73 LEU A CA 1
ATOM 573 C C . LEU A 1 73 ? -6.619 -9.452 19.803 1.00 79.69 73 LEU A C 1
ATOM 575 O O . LEU A 1 73 ? -7.022 -9.858 20.886 1.00 79.69 73 LEU A O 1
ATOM 579 N N . SER A 1 74 ? -5.959 -8.294 19.682 1.00 74.00 74 SER A N 1
ATOM 580 C CA . SER A 1 74 ? -5.638 -7.441 20.835 1.00 74.00 74 SER A CA 1
ATOM 581 C C . SER A 1 74 ? -6.891 -6.845 21.470 1.00 74.00 74 SER A C 1
ATOM 583 O O . SER A 1 74 ? -6.982 -6.774 22.694 1.00 74.00 74 SER A O 1
ATOM 585 N N . SER A 1 75 ? -7.877 -6.455 20.657 1.00 73.81 75 SER A N 1
ATOM 586 C CA . SER A 1 75 ? -9.172 -5.983 21.146 1.00 73.81 75 SER A CA 1
ATOM 587 C C . SER A 1 75 ? -9.923 -7.099 21.875 1.00 73.81 75 SER A C 1
ATOM 589 O O . SER A 1 75 ? -10.362 -6.901 23.007 1.00 73.81 75 SER A O 1
ATOM 591 N N . GLY A 1 76 ? -9.980 -8.298 21.287 1.00 76.62 76 GLY A N 1
ATOM 592 C CA . GLY A 1 76 ? -10.574 -9.480 21.908 1.00 76.62 76 GLY A CA 1
ATOM 593 C C . GLY A 1 76 ? -9.881 -9.870 23.212 1.00 76.62 76 GLY A C 1
ATOM 594 O O . GLY A 1 76 ? -10.558 -10.162 24.195 1.00 76.62 76 GLY A O 1
ATOM 595 N N . LEU A 1 77 ? -8.547 -9.799 23.263 1.00 76.50 77 LEU A N 1
ATOM 596 C CA . LEU A 1 77 ? -7.777 -10.059 24.480 1.00 76.50 77 LEU A CA 1
ATOM 597 C C . LEU A 1 77 ? -8.078 -9.023 25.568 1.00 76.50 77 LEU A C 1
ATOM 599 O O . LEU A 1 77 ? -8.235 -9.395 26.725 1.00 76.50 77 LEU A O 1
ATOM 603 N N . GLY A 1 78 ? -8.184 -7.740 25.205 1.00 70.00 78 GLY A N 1
ATOM 604 C CA . GLY A 1 78 ? -8.519 -6.662 26.138 1.00 70.00 78 GLY A CA 1
ATOM 605 C C . GLY A 1 78 ? -9.916 -6.819 26.740 1.00 70.00 78 GLY A C 1
ATOM 606 O O . GLY A 1 78 ? -10.084 -6.671 27.950 1.00 70.00 78 GLY A O 1
ATOM 607 N N . VAL A 1 79 ? -10.900 -7.195 25.917 1.00 71.50 79 VAL A N 1
ATOM 608 C CA . VAL A 1 79 ? -12.261 -7.508 26.378 1.00 71.50 79 VAL A CA 1
ATOM 609 C C . VAL A 1 79 ? -12.257 -8.747 27.271 1.00 71.50 79 VAL A C 1
ATOM 611 O O . VAL A 1 79 ? -12.832 -8.715 28.355 1.00 71.50 79 VAL A O 1
ATOM 614 N N . LEU A 1 80 ? -11.573 -9.820 26.864 1.00 73.62 80 LEU A N 1
ATOM 615 C CA . LEU A 1 80 ? -11.504 -11.059 27.638 1.00 73.62 80 LEU A CA 1
ATOM 616 C C . LEU A 1 80 ? -10.835 -10.832 29.001 1.00 73.62 80 LEU A C 1
ATOM 618 O O . LEU A 1 80 ? -11.372 -11.264 30.013 1.00 73.62 80 LEU A O 1
ATOM 622 N N . LEU A 1 81 ? -9.720 -10.097 29.047 1.00 69.88 81 LEU A N 1
ATOM 623 C CA . LEU A 1 81 ? -9.035 -9.716 30.288 1.00 69.88 81 LEU A CA 1
ATOM 624 C C . LEU A 1 81 ? -9.904 -8.831 31.188 1.00 69.88 81 LEU A C 1
ATOM 626 O O . LEU A 1 81 ? -9.847 -8.984 32.404 1.00 69.88 81 LEU A O 1
ATOM 630 N N . GLY A 1 82 ? -10.716 -7.938 30.614 1.00 65.31 82 GLY A N 1
ATOM 631 C CA . GLY A 1 82 ? -11.665 -7.117 31.371 1.00 65.31 82 GLY A CA 1
ATOM 632 C C . GLY A 1 82 ? -12.865 -7.893 31.926 1.00 65.31 82 GLY A C 1
ATOM 633 O O . GLY A 1 82 ? -13.449 -7.463 32.914 1.00 65.31 82 GLY A O 1
ATOM 634 N N . VAL A 1 83 ? -13.230 -9.022 31.308 1.00 66.88 83 VAL A N 1
ATOM 635 C CA . VAL A 1 83 ? -14.322 -9.903 31.762 1.00 66.88 83 VAL A CA 1
ATOM 636 C C . VAL A 1 83 ? -13.831 -10.948 32.770 1.00 66.88 83 VAL A C 1
ATOM 638 O O . VAL A 1 83 ? -14.563 -11.290 33.693 1.00 66.88 83 VAL A O 1
ATOM 641 N N . TRP A 1 84 ? -12.615 -11.477 32.594 1.00 68.50 84 TRP A N 1
ATOM 642 C CA . TRP A 1 84 ? -12.050 -12.533 33.447 1.00 68.50 84 TRP A CA 1
ATOM 643 C C . TRP A 1 84 ? -11.266 -12.008 34.648 1.00 68.50 84 TRP A C 1
ATOM 645 O O . TRP A 1 84 ? -11.275 -12.627 35.708 1.00 68.50 84 TRP A O 1
ATOM 655 N N . GLY A 1 85 ? -10.562 -10.888 34.492 1.00 62.62 85 GLY A N 1
ATOM 656 C CA . GLY A 1 85 ? -9.997 -10.180 35.626 1.00 62.62 85 GLY A CA 1
ATOM 657 C C . GLY A 1 85 ? -11.112 -9.357 36.241 1.00 62.62 85 GLY A C 1
AT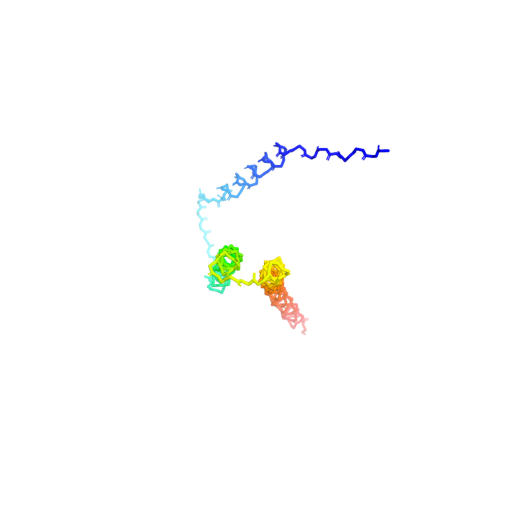OM 658 O O . GLY A 1 85 ? -11.615 -8.455 35.581 1.00 62.62 85 GLY A O 1
ATOM 659 N N . GLU A 1 86 ? -11.497 -9.647 37.481 1.00 64.81 86 GLU A N 1
ATOM 660 C CA . GLU A 1 86 ? -12.392 -8.821 38.301 1.00 64.81 86 GLU A CA 1
ATOM 661 C C . GLU A 1 86 ? -11.747 -7.450 38.596 1.00 64.81 86 GLU A C 1
ATOM 663 O O . GLU A 1 86 ? -11.475 -7.079 39.737 1.00 64.81 86 GLU A O 1
ATOM 668 N N . LEU A 1 87 ? -11.417 -6.689 37.553 1.00 59.78 87 LEU A N 1
ATOM 669 C CA . LEU A 1 87 ? -10.922 -5.339 37.688 1.00 59.78 87 LEU A CA 1
ATOM 670 C C . LEU A 1 87 ? -12.076 -4.503 38.245 1.00 59.78 87 LEU A C 1
ATOM 672 O O . LEU A 1 87 ? -13.172 -4.529 37.675 1.00 59.78 87 LEU A O 1
ATOM 676 N N . PRO A 1 88 ? -11.857 -3.743 39.335 1.00 64.38 88 PRO A N 1
ATOM 677 C CA . PRO A 1 88 ? -12.886 -2.873 39.882 1.00 64.38 88 PRO A CA 1
ATOM 678 C C . PRO A 1 88 ? -13.428 -2.011 38.745 1.00 64.38 88 PRO A C 1
ATOM 680 O O . PRO A 1 88 ? -12.632 -1.427 38.011 1.00 64.38 88 PRO A O 1
ATOM 683 N N . GLY A 1 89 ? -14.756 -1.981 38.566 1.00 64.19 89 GLY A N 1
ATOM 684 C CA . GLY A 1 89 ? -15.436 -1.649 37.298 1.00 64.19 89 GLY A CA 1
ATOM 685 C C . GLY A 1 89 ? -15.059 -0.328 36.610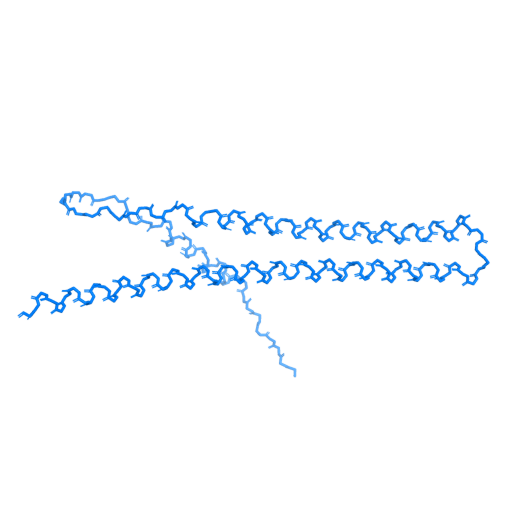 1.00 64.19 89 GLY A C 1
ATOM 686 O O . GLY A 1 89 ? -15.416 -0.114 35.459 1.00 64.19 89 GLY A O 1
ATOM 687 N N . VAL A 1 90 ? -14.292 0.534 37.275 1.00 67.38 90 VAL A N 1
ATOM 688 C CA . VAL A 1 90 ? -13.668 1.743 36.720 1.00 67.38 90 VAL A CA 1
ATOM 689 C C . VAL A 1 90 ? -12.488 1.432 35.779 1.00 67.38 90 VAL A C 1
ATOM 691 O O . VAL A 1 90 ? -12.231 2.189 34.848 1.00 67.38 90 VAL A O 1
ATOM 694 N N . TRP A 1 91 ? -11.781 0.314 35.968 1.00 69.94 91 TRP A N 1
ATOM 695 C CA . TRP A 1 91 ? -10.577 -0.038 35.199 1.00 69.94 91 TRP A CA 1
ATOM 696 C C . TRP A 1 91 ? -10.849 -0.918 33.977 1.00 69.94 91 TRP A C 1
ATOM 698 O O . TRP A 1 91 ? -10.084 -0.873 33.014 1.00 69.94 91 TRP A O 1
ATOM 708 N N . ALA A 1 92 ? -11.952 -1.668 33.984 1.00 68.56 92 ALA A N 1
ATOM 709 C CA . ALA A 1 92 ? -12.409 -2.449 32.836 1.00 68.56 92 ALA A CA 1
ATOM 710 C C . ALA A 1 92 ? -12.617 -1.606 31.554 1.00 68.56 92 ALA A C 1
ATOM 712 O O . ALA A 1 92 ? -12.113 -1.997 30.503 1.00 68.56 92 ALA A O 1
ATOM 713 N N . PRO A 1 93 ? -13.274 -0.426 31.578 1.00 72.38 93 PRO A N 1
ATOM 714 C CA . PRO A 1 93 ? -13.363 0.406 30.378 1.00 72.38 93 PRO A CA 1
ATOM 715 C C . PRO A 1 93 ? -11.998 0.972 29.971 1.00 72.38 93 PRO A C 1
ATOM 717 O O . PRO A 1 93 ? -11.737 1.143 28.782 1.00 72.38 93 PRO A O 1
ATOM 720 N N . PHE A 1 94 ? -11.105 1.222 30.933 1.00 73.88 94 PHE A N 1
ATOM 721 C CA . PHE A 1 94 ? -9.770 1.736 30.648 1.00 73.88 94 PHE A CA 1
ATOM 722 C C . PHE A 1 94 ? -8.937 0.710 29.872 1.00 73.88 94 PHE A C 1
ATOM 724 O O . PHE A 1 94 ? -8.353 1.068 28.858 1.00 73.88 94 PHE A O 1
ATOM 731 N N . SER A 1 95 ? -8.939 -0.570 30.265 1.00 71.00 95 SER A N 1
ATOM 732 C CA . SER A 1 95 ? -8.205 -1.622 29.541 1.00 71.00 95 SER A CA 1
ATOM 733 C C . SER A 1 95 ? -8.704 -1.810 28.105 1.00 71.00 95 SER A C 1
ATOM 735 O O . SER A 1 95 ? -7.894 -1.988 27.192 1.00 71.00 95 SER A O 1
ATOM 737 N N . ILE A 1 96 ? -10.018 -1.697 27.889 1.00 74.69 96 ILE A N 1
ATOM 738 C CA . ILE A 1 96 ? -10.627 -1.749 26.556 1.00 74.69 96 ILE A CA 1
ATOM 739 C C . ILE A 1 96 ? -10.142 -0.567 25.712 1.00 74.69 96 ILE A C 1
ATOM 741 O O . ILE A 1 96 ? -9.678 -0.770 24.591 1.00 74.69 96 ILE A O 1
ATOM 745 N N . VAL A 1 97 ? -10.187 0.657 26.249 1.00 78.12 97 VAL A N 1
ATOM 746 C CA . VAL A 1 97 ? -9.724 1.859 25.537 1.00 78.12 97 VAL A CA 1
ATOM 747 C C . VAL A 1 97 ? -8.241 1.753 25.192 1.00 78.12 97 VAL A C 1
ATOM 749 O O . VAL A 1 97 ? -7.879 1.998 24.044 1.00 78.12 97 VAL A O 1
ATOM 752 N N . THR A 1 98 ? -7.383 1.331 26.125 1.00 75.69 98 THR A N 1
ATOM 753 C CA . THR A 1 98 ? -5.946 1.177 25.852 1.00 75.69 98 THR A CA 1
ATOM 754 C C . THR A 1 98 ? -5.685 0.101 24.800 1.00 75.69 98 THR A C 1
ATOM 756 O O . THR A 1 98 ? -4.843 0.295 23.927 1.00 75.69 98 THR A O 1
ATOM 759 N N . GLY A 1 99 ? -6.425 -1.012 24.835 1.00 77.75 99 GLY A N 1
ATOM 760 C CA . GLY A 1 99 ? -6.325 -2.080 23.839 1.00 77.75 99 GLY A CA 1
ATOM 761 C C . GLY A 1 99 ? -6.748 -1.627 22.441 1.00 77.75 99 GLY A C 1
ATOM 762 O O . GLY A 1 99 ? -6.053 -1.912 21.465 1.00 77.75 99 GLY A O 1
ATOM 763 N N . VAL A 1 100 ? -7.843 -0.867 22.344 1.00 79.12 100 VAL A N 1
ATOM 764 C CA . VAL A 1 100 ? -8.301 -0.256 21.086 1.00 79.12 100 VAL A CA 1
ATOM 765 C C . VAL A 1 100 ? -7.283 0.762 20.582 1.00 79.12 100 VAL A C 1
ATOM 767 O O . VAL A 1 100 ? -6.935 0.743 19.405 1.00 79.12 100 VAL A O 1
ATOM 770 N N . PHE A 1 101 ? -6.763 1.618 21.462 1.00 77.31 101 PHE A N 1
ATOM 771 C CA . PHE A 1 101 ? -5.782 2.635 21.096 1.00 77.31 101 PHE A CA 1
ATOM 772 C C . PHE A 1 101 ? -4.485 2.001 20.589 1.00 77.31 101 PHE A C 1
ATOM 774 O O . PHE A 1 101 ? -3.977 2.403 19.547 1.00 77.31 101 PHE A O 1
ATOM 781 N N . LEU A 1 102 ? -3.987 0.963 21.267 1.00 77.81 102 LEU A N 1
ATOM 782 C CA . LEU A 1 102 ? -2.801 0.215 20.849 1.00 77.81 102 LEU A CA 1
ATOM 783 C C . LEU A 1 102 ? -3.025 -0.510 19.514 1.00 77.81 102 LEU A C 1
ATOM 785 O O . LEU A 1 102 ? -2.152 -0.478 18.646 1.00 77.81 102 LEU A O 1
ATOM 789 N N . GLY A 1 103 ? -4.202 -1.116 19.326 1.00 78.56 103 GLY A N 1
ATOM 790 C CA . GLY A 1 103 ? -4.593 -1.741 18.062 1.00 78.56 103 GLY A CA 1
ATOM 791 C C . GLY A 1 103 ? -4.643 -0.733 16.912 1.00 78.56 103 GLY A C 1
ATOM 792 O O . GLY A 1 103 ? -4.113 -0.996 15.834 1.00 78.56 103 GLY A O 1
ATOM 793 N N . LEU A 1 104 ? -5.197 0.456 17.157 1.00 78.81 104 LEU A N 1
ATOM 794 C CA . LEU A 1 104 ? -5.270 1.543 16.183 1.00 78.81 104 LEU A CA 1
ATOM 795 C C . LEU A 1 104 ? -3.882 2.114 15.861 1.00 78.81 104 LEU A C 1
ATOM 797 O O . LEU A 1 104 ? -3.584 2.379 14.697 1.00 78.81 104 LEU A O 1
ATOM 801 N N . LEU A 1 105 ? -3.004 2.231 16.860 1.00 75.50 105 LEU A N 1
ATOM 802 C CA . LEU A 1 105 ? -1.616 2.656 16.671 1.00 75.50 105 LEU A CA 1
ATOM 803 C C . LEU A 1 105 ? -0.831 1.645 15.826 1.00 75.50 105 LEU A C 1
ATOM 805 O O . LEU A 1 105 ? -0.140 2.037 14.888 1.00 75.50 105 LEU A O 1
ATOM 809 N N . CYS A 1 106 ? -0.991 0.346 16.102 1.00 77.56 106 CYS A N 1
ATOM 810 C CA . CYS A 1 106 ? -0.426 -0.715 15.269 1.00 77.56 106 CYS A CA 1
ATOM 811 C C . CYS A 1 106 ? -0.975 -0.650 13.843 1.00 77.56 106 CYS A C 1
ATOM 813 O O . CYS A 1 106 ? -0.199 -0.689 12.892 1.00 77.56 106 CYS A O 1
ATOM 815 N N . PHE A 1 107 ? -2.291 -0.501 13.674 1.00 78.62 107 PHE A N 1
ATOM 816 C CA . PHE A 1 107 ? -2.910 -0.387 12.355 1.00 78.62 107 PHE A CA 1
ATOM 817 C C . PHE A 1 107 ? -2.339 0.790 11.554 1.00 78.62 107 PHE A C 1
ATOM 819 O O . PHE A 1 107 ? -1.953 0.614 10.400 1.00 78.62 107 PHE A O 1
ATOM 826 N N . LEU A 1 108 ? -2.228 1.972 12.167 1.00 78.75 108 LEU A N 1
ATOM 827 C CA . LEU A 1 108 ? -1.636 3.150 11.532 1.00 78.75 108 LEU A CA 1
ATOM 828 C C . LEU A 1 108 ? -0.163 2.934 11.190 1.00 78.75 108 LEU A C 1
ATOM 830 O O . LEU A 1 108 ? 0.250 3.283 10.088 1.00 78.75 108 LEU A O 1
ATOM 834 N N . PHE A 1 109 ? 0.617 2.331 12.090 1.00 77.38 109 PHE A N 1
ATOM 835 C CA . PHE A 1 109 ? 2.024 2.026 11.842 1.00 77.38 109 PHE A CA 1
ATOM 836 C C . PHE A 1 109 ? 2.197 1.069 10.656 1.00 77.38 109 PHE A C 1
ATOM 838 O O . PHE A 1 109 ? 2.978 1.339 9.745 1.00 77.38 109 PHE A O 1
ATOM 845 N N . PHE A 1 110 ? 1.426 -0.020 10.614 1.00 78.88 110 PHE A N 1
ATOM 846 C CA . PHE A 1 110 ? 1.462 -0.970 9.503 1.00 78.88 110 PHE A CA 1
ATOM 847 C C . PHE A 1 110 ? 0.960 -0.356 8.199 1.00 78.88 110 PHE A C 1
ATOM 849 O O . PHE A 1 110 ? 1.550 -0.595 7.145 1.00 78.88 110 PHE A O 1
ATOM 856 N N . LYS A 1 111 ? -0.086 0.473 8.253 1.00 80.00 111 LYS A N 1
ATOM 857 C CA . LYS A 1 111 ? -0.560 1.217 7.087 1.00 80.00 111 LYS A CA 1
ATOM 858 C C . LYS A 1 111 ? 0.508 2.178 6.570 1.00 80.00 111 LYS A C 1
ATOM 860 O O . LYS A 1 111 ? 0.767 2.196 5.371 1.00 80.00 111 LYS A O 1
ATOM 865 N N . PHE A 1 112 ? 1.164 2.912 7.461 1.00 76.12 112 PHE A N 1
ATOM 866 C CA . PHE A 1 112 ? 2.255 3.810 7.106 1.00 76.12 112 PHE A CA 1
ATOM 867 C C . PHE A 1 112 ? 3.429 3.049 6.482 1.00 76.12 112 PHE A C 1
ATOM 869 O O . PHE A 1 112 ? 3.934 3.458 5.440 1.00 76.12 112 PHE A O 1
ATOM 876 N N . MET A 1 113 ? 3.821 1.903 7.049 1.00 77.12 113 MET A N 1
ATOM 877 C CA . MET A 1 113 ? 4.849 1.040 6.456 1.00 77.12 113 MET A CA 1
ATOM 878 C C . MET A 1 113 ? 4.431 0.523 5.078 1.00 77.12 113 MET A C 1
ATOM 880 O O . MET A 1 113 ? 5.231 0.565 4.151 1.00 77.12 113 MET A O 1
ATOM 884 N N . SER A 1 114 ? 3.177 0.101 4.904 1.00 79.50 114 SER A N 1
ATOM 885 C CA . SER A 1 114 ? 2.646 -0.323 3.604 1.00 79.50 114 SER A CA 1
ATOM 886 C C . SER A 1 114 ? 2.707 0.800 2.567 1.00 79.50 114 SER A C 1
ATOM 888 O O . SER A 1 114 ? 3.156 0.573 1.444 1.00 79.50 114 SER A O 1
ATOM 890 N N . ASP A 1 115 ? 2.277 2.008 2.929 1.00 78.25 115 ASP A N 1
ATOM 891 C CA . ASP A 1 115 ? 2.309 3.171 2.038 1.00 78.25 115 ASP A CA 1
ATOM 892 C C . ASP A 1 115 ? 3.761 3.591 1.732 1.00 78.25 115 ASP A C 1
ATOM 894 O O . ASP A 1 115 ? 4.080 3.901 0.586 1.00 78.25 115 ASP A O 1
ATOM 898 N N . THR A 1 116 ? 4.670 3.480 2.708 1.00 72.44 116 THR A N 1
ATOM 899 C CA . THR A 1 116 ? 6.114 3.716 2.529 1.00 72.44 116 THR A CA 1
ATOM 900 C C . THR A 1 116 ? 6.727 2.715 1.554 1.00 72.44 116 THR A C 1
ATOM 902 O O . THR A 1 116 ? 7.446 3.114 0.645 1.00 72.44 116 THR A O 1
ATOM 905 N N . VAL A 1 117 ? 6.417 1.420 1.684 1.00 80.12 117 VAL A N 1
ATOM 906 C CA . VAL A 1 117 ? 6.880 0.391 0.737 1.00 80.12 117 VAL A CA 1
ATOM 907 C C . VAL A 1 117 ? 6.336 0.656 -0.668 1.00 80.12 117 VAL A C 1
ATOM 909 O O . VAL A 1 117 ? 7.057 0.471 -1.645 1.00 80.12 117 VAL A O 1
ATOM 912 N N . ARG A 1 118 ? 5.091 1.132 -0.780 1.00 77.69 118 ARG A N 1
ATOM 913 C CA . ARG A 1 118 ? 4.485 1.521 -2.061 1.00 77.69 118 ARG A CA 1
ATOM 914 C C . ARG A 1 118 ? 5.230 2.685 -2.709 1.00 77.69 118 ARG A C 1
ATOM 916 O O . ARG A 1 118 ? 5.616 2.582 -3.866 1.00 77.69 118 ARG A O 1
ATOM 923 N N . ALA A 1 119 ? 5.502 3.734 -1.938 1.00 72.56 119 ALA A N 1
ATOM 924 C CA . ALA A 1 119 ? 6.273 4.880 -2.404 1.00 72.56 119 ALA A CA 1
ATOM 925 C C . ALA A 1 119 ? 7.707 4.484 -2.793 1.00 72.56 119 ALA A C 1
ATOM 927 O O . ALA A 1 119 ? 8.248 4.990 -3.772 1.00 72.56 119 ALA A O 1
ATOM 928 N N . LEU A 1 120 ? 8.318 3.547 -2.061 1.00 73.06 120 LEU A N 1
ATOM 929 C CA . LEU A 1 120 ? 9.650 3.033 -2.374 1.00 73.06 120 LEU A CA 1
ATOM 930 C C . LEU A 1 120 ? 9.663 2.232 -3.685 1.00 73.06 120 LEU A C 1
ATOM 932 O O . LEU A 1 120 ? 10.607 2.353 -4.463 1.00 73.06 120 LEU A O 1
ATOM 936 N N . ALA A 1 121 ? 8.616 1.443 -3.941 1.00 79.62 121 ALA A N 1
ATOM 937 C CA . ALA A 1 121 ? 8.451 0.729 -5.203 1.00 79.62 121 ALA A CA 1
ATOM 938 C C . ALA A 1 121 ? 8.309 1.710 -6.379 1.00 79.62 121 ALA A C 1
ATOM 940 O O . ALA A 1 121 ? 9.055 1.590 -7.350 1.00 79.62 121 ALA A O 1
ATOM 941 N N . ASP A 1 122 ? 7.459 2.731 -6.246 1.00 78.56 122 ASP A N 1
ATOM 942 C CA . ASP A 1 122 ? 7.289 3.768 -7.274 1.00 78.56 122 ASP A CA 1
ATOM 943 C C . ASP A 1 122 ? 8.601 4.533 -7.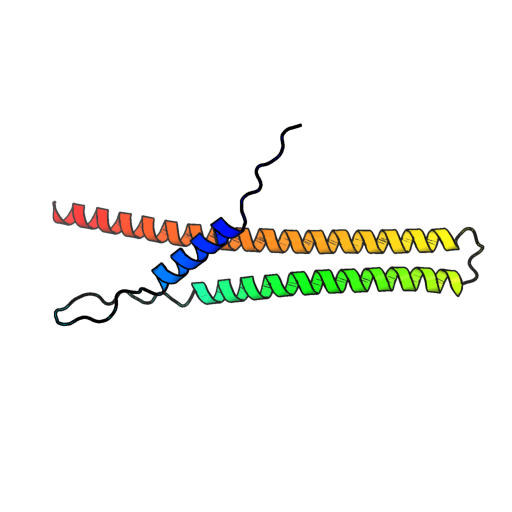533 1.00 78.56 122 ASP A C 1
ATOM 945 O O . ASP A 1 122 ? 8.967 4.792 -8.681 1.00 78.56 122 ASP A O 1
ATOM 949 N N . LEU A 1 123 ? 9.363 4.844 -6.477 1.00 72.75 123 LEU A N 1
ATOM 950 C CA . LEU A 1 123 ? 10.687 5.464 -6.596 1.00 72.75 123 LEU A CA 1
ATOM 951 C C . LEU A 1 123 ? 11.697 4.554 -7.301 1.00 72.75 123 LEU A C 1
ATOM 953 O O . LEU A 1 123 ? 12.514 5.048 -8.077 1.00 72.75 123 LEU A O 1
ATOM 957 N N . SER A 1 124 ? 11.650 3.242 -7.060 1.00 78.56 124 SER A N 1
ATOM 958 C CA . SER A 1 124 ? 12.537 2.287 -7.730 1.00 78.56 124 SER A CA 1
ATOM 959 C C . SER A 1 124 ? 12.235 2.169 -9.228 1.00 78.56 124 SER A C 1
ATOM 961 O O . SER A 1 124 ? 13.163 2.142 -10.039 1.00 78.56 124 SER A O 1
ATOM 963 N N . ASP A 1 125 ? 10.955 2.206 -9.610 1.00 79.69 125 ASP A N 1
ATOM 964 C CA . ASP A 1 125 ? 10.535 2.234 -11.013 1.00 79.69 125 ASP A CA 1
ATOM 965 C C . ASP A 1 125 ? 10.959 3.547 -11.685 1.00 79.69 125 ASP A C 1
ATOM 967 O O . ASP A 1 125 ? 11.465 3.541 -12.812 1.00 79.69 125 ASP A O 1
ATOM 971 N N . LEU A 1 126 ? 10.831 4.674 -10.977 1.00 75.19 126 LEU A N 1
ATOM 972 C CA . LEU A 1 126 ? 11.276 5.974 -11.470 1.00 75.19 126 LEU A CA 1
ATOM 973 C C . LEU A 1 126 ? 12.794 6.000 -11.687 1.00 75.19 126 LEU A C 1
ATOM 975 O O . LEU A 1 126 ? 13.246 6.389 -12.766 1.00 75.19 126 LEU A O 1
ATOM 979 N N . ALA A 1 127 ? 13.573 5.543 -10.701 1.00 75.12 127 ALA A N 1
ATOM 980 C CA . ALA A 1 127 ? 15.031 5.466 -10.783 1.00 75.12 127 ALA A CA 1
ATOM 981 C C . ALA A 1 127 ? 15.473 4.613 -11.978 1.00 75.12 127 ALA A C 1
ATOM 983 O O . ALA A 1 127 ? 16.343 5.015 -12.749 1.00 75.12 127 ALA A O 1
AT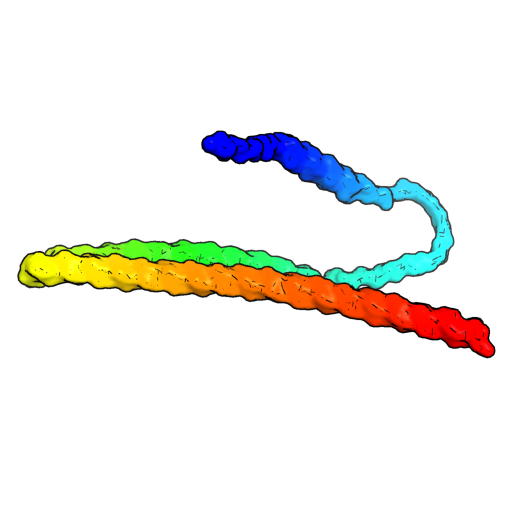OM 984 N N . ARG A 1 128 ? 14.792 3.488 -12.202 1.00 78.06 128 ARG A N 1
ATOM 985 C CA . ARG A 1 128 ? 15.063 2.619 -13.342 1.00 78.06 128 ARG A CA 1
ATOM 986 C C . ARG A 1 128 ? 14.706 3.263 -14.680 1.00 78.06 128 ARG A C 1
ATOM 988 O O . ARG A 1 128 ? 15.442 3.125 -15.653 1.00 78.06 128 ARG A O 1
ATOM 995 N N . SER A 1 129 ? 13.582 3.975 -14.746 1.00 79.19 129 SER A N 1
ATOM 996 C CA . SER A 1 129 ? 13.189 4.691 -15.963 1.00 79.19 129 SER A CA 1
ATOM 997 C C . SER A 1 129 ? 14.202 5.778 -16.338 1.00 79.19 129 SER A C 1
ATOM 999 O O . SER A 1 129 ? 14.457 6.005 -17.522 1.00 79.19 129 SER A O 1
ATOM 1001 N N . LEU A 1 130 ? 14.806 6.421 -15.333 1.00 82.00 130 LEU A N 1
ATOM 1002 C CA . LEU A 1 130 ? 15.851 7.421 -15.520 1.00 82.00 130 LEU A CA 1
ATOM 1003 C C . LEU A 1 130 ? 17.146 6.790 -16.025 1.00 82.00 130 LEU A C 1
ATOM 1005 O O . LEU A 1 130 ? 17.745 7.334 -16.946 1.00 82.00 130 LEU A O 1
ATOM 1009 N N . GLU A 1 131 ? 17.534 5.635 -15.488 1.00 87.75 131 GLU A N 1
ATOM 1010 C CA . GLU A 1 131 ? 18.718 4.895 -15.938 1.00 87.75 131 GLU A CA 1
ATOM 1011 C C . GLU A 1 131 ? 18.626 4.530 -17.430 1.00 87.75 131 GLU A C 1
ATOM 1013 O O . GLU A 1 131 ? 19.548 4.810 -18.194 1.00 87.75 131 GLU A O 1
ATOM 1018 N N . VAL A 1 132 ? 17.469 4.028 -17.880 1.00 86.38 132 VAL A N 1
ATOM 1019 C CA . VAL A 1 132 ? 17.213 3.725 -19.303 1.00 86.38 132 VAL A CA 1
ATOM 1020 C C . VAL A 1 132 ? 17.239 4.988 -20.171 1.00 86.38 132 VAL A C 1
ATOM 1022 O O . VAL A 1 132 ? 17.731 4.981 -21.297 1.00 86.38 132 VAL A O 1
ATOM 1025 N N . ARG A 1 133 ? 16.712 6.114 -19.676 1.00 87.19 133 ARG A N 1
ATOM 1026 C CA . ARG A 1 133 ? 16.778 7.381 -20.424 1.00 87.19 133 ARG A CA 1
ATOM 1027 C C . ARG A 1 133 ? 18.208 7.904 -20.540 1.00 87.19 133 ARG A C 1
ATOM 1029 O O . ARG A 1 133 ? 18.563 8.428 -21.594 1.00 87.19 133 ARG A O 1
ATOM 1036 N N . MET A 1 134 ? 19.014 7.766 -19.488 1.00 88.06 134 MET A N 1
ATOM 1037 C CA . MET A 1 134 ? 20.422 8.164 -19.506 1.00 88.06 134 MET A CA 1
ATOM 1038 C C . MET A 1 134 ? 21.241 7.300 -20.464 1.00 88.06 134 MET A C 1
ATOM 1040 O O . MET A 1 134 ? 22.042 7.857 -21.211 1.00 88.06 134 MET A O 1
ATOM 1044 N N . SER A 1 135 ? 21.012 5.983 -20.508 1.00 90.69 135 SER A N 1
ATOM 1045 C CA . SER A 1 135 ? 21.723 5.109 -21.449 1.00 90.69 135 SER A CA 1
ATOM 1046 C C . SER A 1 135 ? 21.421 5.480 -22.903 1.00 90.69 135 SER A C 1
ATOM 1048 O O . SER A 1 135 ? 22.347 5.629 -23.695 1.00 90.69 135 SER A O 1
ATOM 1050 N N . HIS A 1 136 ? 20.158 5.758 -23.240 1.00 88.19 136 HIS A N 1
ATOM 1051 C CA . HIS A 1 136 ? 19.792 6.223 -24.581 1.00 88.19 136 HIS A CA 1
ATOM 1052 C C . HIS A 1 136 ? 20.380 7.596 -24.934 1.00 88.19 136 HIS A C 1
ATOM 1054 O O . HIS A 1 136 ? 20.772 7.806 -26.081 1.00 88.19 136 HIS A O 1
ATOM 1060 N N . MET A 1 137 ? 20.450 8.534 -23.981 1.00 89.56 137 MET A N 1
ATOM 1061 C CA . MET A 1 137 ? 21.123 9.822 -24.205 1.00 89.56 137 MET A CA 1
ATOM 1062 C C . MET A 1 137 ? 22.622 9.646 -24.439 1.00 89.56 137 MET A C 1
ATOM 1064 O O . MET A 1 137 ? 23.155 10.274 -25.349 1.00 89.56 137 MET A O 1
ATOM 1068 N N . SER A 1 138 ? 23.280 8.793 -23.650 1.00 92.81 138 SER A N 1
ATOM 1069 C CA . SER A 1 138 ? 24.703 8.482 -23.811 1.00 92.81 138 SER A CA 1
ATOM 1070 C C . SER A 1 138 ? 24.977 7.900 -25.194 1.00 92.81 138 SER A C 1
ATOM 1072 O O . SER A 1 138 ? 25.853 8.374 -25.903 1.00 92.81 138 SER A O 1
ATOM 1074 N N . GLU A 1 139 ? 24.168 6.932 -25.619 1.00 93.06 139 GLU A N 1
ATOM 1075 C CA . GLU A 1 139 ? 24.331 6.271 -26.911 1.00 93.06 139 GLU A CA 1
ATOM 1076 C C . GLU A 1 139 ? 24.047 7.213 -28.095 1.00 93.06 139 GLU A C 1
ATOM 1078 O O . GLU A 1 139 ? 24.711 7.153 -29.130 1.00 93.06 139 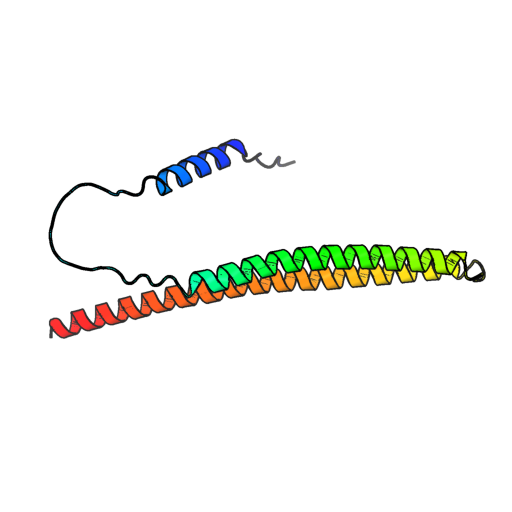GLU A O 1
ATOM 1083 N N . ALA A 1 140 ? 23.073 8.118 -27.953 1.00 91.19 140 ALA A N 1
ATOM 1084 C CA . ALA A 1 140 ? 22.810 9.151 -28.952 1.00 91.19 140 ALA A CA 1
ATOM 1085 C C . ALA A 1 140 ? 23.960 10.166 -29.052 1.00 91.19 140 ALA A C 1
ATOM 1087 O O . ALA A 1 140 ? 24.260 10.635 -30.152 1.00 91.19 140 ALA A O 1
ATOM 1088 N N . LEU A 1 141 ? 24.598 10.495 -27.924 1.00 91.62 141 LEU A N 1
ATOM 1089 C CA . LEU A 1 141 ? 25.748 11.393 -27.878 1.00 91.62 141 LEU A CA 1
ATOM 1090 C C . LEU A 1 141 ? 26.978 10.752 -28.533 1.00 91.62 141 LEU A C 1
ATOM 1092 O O . LEU A 1 141 ? 27.609 11.396 -29.369 1.00 91.62 141 LEU A O 1
ATOM 1096 N N . ASP A 1 142 ? 27.252 9.479 -28.234 1.00 91.56 142 ASP A N 1
ATOM 1097 C CA . ASP A 1 142 ? 28.355 8.722 -28.838 1.00 91.56 142 ASP A CA 1
ATOM 1098 C C . ASP A 1 142 ? 28.196 8.618 -30.359 1.00 91.56 142 ASP A C 1
ATOM 1100 O O . ASP A 1 142 ? 29.128 8.927 -31.100 1.00 91.56 142 ASP A O 1
ATOM 1104 N N . ARG A 1 143 ? 26.990 8.292 -30.853 1.00 89.31 143 ARG A N 1
ATOM 1105 C CA . ARG A 1 143 ? 26.727 8.269 -32.303 1.00 89.31 143 ARG A CA 1
ATOM 1106 C C . ARG A 1 143 ? 26.923 9.632 -32.953 1.00 89.31 143 ARG A C 1
ATOM 1108 O O . ARG A 1 143 ? 27.434 9.706 -34.066 1.00 89.31 143 ARG A O 1
ATOM 1115 N N . HIS A 1 144 ? 26.502 10.710 -32.295 1.00 87.75 144 HIS A N 1
ATOM 1116 C CA . HIS A 1 144 ? 26.710 12.049 -32.836 1.00 87.75 144 HIS A CA 1
ATOM 1117 C C . HIS A 1 144 ? 28.195 12.395 -32.935 1.00 87.75 144 HIS A C 1
ATOM 1119 O O . HIS A 1 144 ? 28.595 12.965 -33.949 1.00 87.75 144 HIS A O 1
ATOM 1125 N N . MET A 1 145 ? 28.993 12.020 -31.933 1.00 84.50 145 MET A N 1
ATOM 1126 C CA . MET A 1 145 ? 30.428 12.292 -31.906 1.00 84.50 145 MET A CA 1
ATOM 1127 C C . MET A 1 145 ? 31.167 11.552 -33.032 1.00 84.50 145 MET A C 1
ATOM 1129 O O . MET A 1 145 ? 31.956 12.178 -33.740 1.00 84.50 145 MET A O 1
ATOM 1133 N N . ASP A 1 146 ? 30.813 10.289 -33.276 1.00 85.88 146 ASP A N 1
ATOM 1134 C CA . ASP A 1 146 ? 31.366 9.443 -34.347 1.00 85.88 146 ASP A CA 1
ATOM 1135 C C . ASP A 1 146 ? 31.091 10.036 -35.746 1.00 85.88 146 ASP A C 1
ATOM 1137 O O . ASP A 1 146 ? 31.984 10.176 -36.578 1.00 85.88 146 ASP A O 1
ATOM 1141 N N . THR A 1 147 ? 29.872 10.547 -35.982 1.00 88.00 147 THR A N 1
ATOM 1142 C CA . THR A 1 147 ? 29.537 11.193 -37.270 1.00 88.00 147 THR A CA 1
ATOM 1143 C C . THR A 1 147 ? 30.264 12.515 -37.542 1.00 88.00 147 THR A C 1
ATOM 1145 O O . THR A 1 147 ? 30.276 12.985 -38.685 1.00 88.00 147 THR A O 1
ATOM 1148 N N . THR A 1 148 ? 30.815 13.157 -36.510 1.00 83.75 148 THR A N 1
ATOM 1149 C CA . THR A 1 148 ? 31.625 14.376 -36.659 1.00 83.75 148 THR A CA 1
ATOM 1150 C C . THR A 1 148 ? 33.080 14.075 -36.993 1.00 83.75 148 THR A C 1
ATOM 1152 O O . THR A 1 148 ? 33.684 14.885 -37.692 1.00 83.75 148 THR A O 1
ATOM 1155 N N . ASP A 1 149 ? 33.617 12.939 -36.543 1.00 82.94 149 ASP A N 1
ATOM 1156 C CA . ASP A 1 149 ? 35.008 12.541 -36.800 1.00 82.94 149 ASP A CA 1
ATOM 1157 C C . ASP A 1 149 ? 35.184 12.058 -38.252 1.00 82.94 149 ASP A C 1
ATOM 1159 O O . ASP A 1 149 ? 36.130 12.445 -38.927 1.00 82.94 149 ASP A O 1
ATOM 1163 N N . ASP A 1 150 ? 34.180 11.370 -38.810 1.00 78.44 150 ASP A N 1
ATOM 1164 C CA . ASP A 1 150 ? 34.143 10.946 -40.224 1.00 78.44 150 ASP A CA 1
ATOM 1165 C C . ASP A 1 150 ? 34.076 12.104 -41.247 1.00 78.44 150 ASP A C 1
ATOM 1167 O O . ASP A 1 150 ? 34.169 11.889 -42.461 1.00 78.44 150 ASP A O 1
ATOM 1171 N N . ARG A 1 151 ? 33.853 13.342 -40.791 1.00 71.19 151 ARG A N 1
ATOM 1172 C CA . ARG A 1 151 ? 33.767 14.537 -41.651 1.00 71.19 151 ARG A CA 1
ATOM 1173 C C . ARG A 1 151 ? 35.001 15.440 -41.585 1.00 71.19 151 ARG A C 1
ATOM 1175 O O . ARG A 1 151 ? 35.032 16.415 -42.342 1.00 71.19 151 ARG A O 1
ATOM 1182 N N . ALA A 1 152 ? 35.946 15.162 -40.690 1.00 62.50 152 ALA A N 1
ATOM 1183 C CA . ALA A 1 152 ? 37.186 15.920 -40.518 1.00 62.50 152 ALA A CA 1
ATOM 1184 C C . ALA A 1 152 ? 38.328 15.323 -41.356 1.00 62.50 152 ALA A C 1
ATOM 1186 O O . ALA A 1 152 ? 39.154 16.129 -41.847 1.00 62.50 152 ALA A O 1
#

pLDDT: mean 70.22, std 12.75, range [39.31, 93.06]

Sequence (152 aa):
MLVPPEIDEQETERERQRFLTALSRRPGSGGSSESGWQPPIEVHGGHLALLAARRLKDISVYLLFFAFLLAILSSGLGVLLGVWGELPGVWAPFSIVTGVFLGLLCFLFFKFMSDTVRALADLSDLARSLEVRMSHMSEALDRHMDTTDDRA